Protein AF-A0A7Z9S3E2-F1 (afdb_monomer_lite)

pLDDT: mean 85.02, std 7.81, range [50.34, 93.06]

Fol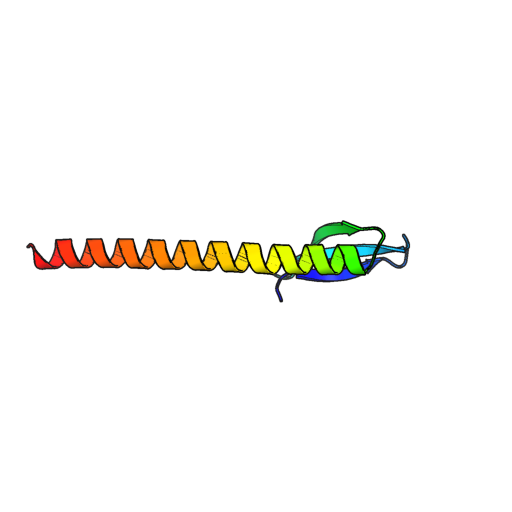dseek 3Di:
DQWDWDQDPVPCWIFIFGNVPVRDGPDIGNDPVVSVVVSVVVVVVVVVVVVVVVVVVVVVVVVVVVVVVVD

Structure (mmCIF, N/CA/C/O backbone):
data_AF-A0A7Z9S3E2-F1
#
_entry.id   AF-A0A7Z9S3E2-F1
#
loop_
_atom_site.group_PDB
_atom_site.id
_atom_site.type_symbol
_atom_site.label_atom_id
_atom_site.label_alt_id
_atom_site.label_comp_id
_atom_site.label_asym_id
_atom_site.label_entity_id
_atom_site.label_seq_id
_atom_site.pdbx_PDB_ins_code
_atom_site.Cartn_x
_atom_site.Cartn_y
_atom_site.Cartn_z
_atom_site.occupancy
_atom_site.B_iso_or_equiv
_atom_site.auth_seq_id
_atom_site.auth_comp_id
_atom_site.auth_asym_id
_atom_site.auth_atom_id
_atom_site.pdbx_PDB_model_num
ATOM 1 N N . MET A 1 1 ? 1.614 -9.893 6.101 1.00 69.31 1 MET A N 1
ATOM 2 C CA . MET A 1 1 ? 1.845 -8.522 5.626 1.00 69.31 1 MET A CA 1
ATOM 3 C C . MET A 1 1 ? 0.751 -8.222 4.640 1.00 69.31 1 MET A C 1
ATOM 5 O O . MET A 1 1 ? 0.633 -8.940 3.653 1.00 69.31 1 MET A O 1
ATOM 9 N N . ARG A 1 2 ? -0.098 -7.265 4.998 1.00 82.56 2 ARG A N 1
ATOM 10 C CA . ARG A 1 2 ? -1.232 -6.800 4.209 1.00 82.56 2 ARG A CA 1
ATOM 11 C C . ARG A 1 2 ? -0.757 -5.939 3.041 1.00 82.56 2 ARG A C 1
ATOM 13 O O . ARG A 1 2 ? -1.261 -6.101 1.934 1.00 82.56 2 ARG A O 1
ATOM 20 N N . PHE A 1 3 ? 0.264 -5.114 3.254 1.00 88.50 3 PHE A N 1
ATOM 21 C CA . PHE A 1 3 ? 0.834 -4.263 2.209 1.00 88.50 3 PHE A CA 1
ATOM 22 C C . PHE A 1 3 ? 2.112 -4.867 1.616 1.00 88.50 3 PHE A C 1
ATOM 24 O O . PHE A 1 3 ? 3.070 -5.140 2.339 1.00 88.50 3 PHE A O 1
ATOM 31 N N . ASN A 1 4 ? 2.143 -5.044 0.293 1.00 89.56 4 ASN A N 1
ATOM 32 C CA . ASN A 1 4 ? 3.294 -5.564 -0.449 1.00 89.56 4 ASN A CA 1
ATOM 33 C C . ASN A 1 4 ? 3.837 -4.539 -1.441 1.00 89.56 4 ASN A C 1
ATOM 35 O O . ASN A 1 4 ? 3.084 -3.755 -2.010 1.00 89.56 4 ASN A O 1
ATOM 39 N N . THR A 1 5 ? 5.142 -4.587 -1.699 1.00 90.31 5 THR A N 1
ATOM 40 C CA . THR A 1 5 ? 5.786 -3.759 -2.721 1.00 90.31 5 THR A CA 1
ATOM 41 C C . THR A 1 5 ? 6.055 -4.551 -3.992 1.00 90.31 5 THR A C 1
ATOM 43 O O . THR A 1 5 ? 6.606 -5.650 -3.953 1.00 90.31 5 THR A O 1
ATOM 46 N N . ILE A 1 6 ? 5.673 -3.992 -5.139 1.00 90.62 6 ILE A N 1
ATOM 47 C CA . ILE A 1 6 ? 5.845 -4.612 -6.455 1.00 90.62 6 ILE A CA 1
ATOM 48 C C . ILE A 1 6 ? 6.482 -3.596 -7.397 1.00 90.62 6 ILE A C 1
ATOM 50 O O . ILE A 1 6 ? 6.056 -2.448 -7.463 1.00 90.62 6 ILE A O 1
ATOM 54 N N . MET A 1 7 ? 7.500 -4.006 -8.149 1.00 88.56 7 MET A N 1
ATOM 55 C CA . MET A 1 7 ? 8.083 -3.164 -9.190 1.00 88.56 7 MET A CA 1
ATOM 56 C C . MET A 1 7 ? 7.245 -3.261 -10.469 1.00 88.56 7 MET A C 1
ATOM 58 O O . MET A 1 7 ? 7.024 -4.348 -11.000 1.00 88.56 7 MET A O 1
ATOM 62 N N . CYS A 1 8 ? 6.791 -2.117 -10.970 1.00 87.50 8 CYS A N 1
ATOM 63 C CA . CYS A 1 8 ? 6.168 -1.995 -12.277 1.00 87.50 8 CYS A CA 1
ATOM 64 C C . CYS A 1 8 ? 7.265 -1.872 -13.341 1.00 87.50 8 CYS A C 1
ATOM 66 O O . CYS A 1 8 ? 7.919 -0.832 -13.454 1.00 87.50 8 CYS A O 1
ATOM 68 N N . ASN A 1 9 ? 7.474 -2.942 -14.111 1.00 79.81 9 ASN A N 1
ATOM 69 C CA . ASN A 1 9 ? 8.540 -3.012 -15.115 1.00 79.81 9 ASN A CA 1
ATOM 70 C C . ASN A 1 9 ? 8.370 -1.991 -16.251 1.00 79.81 9 ASN A C 1
ATOM 72 O O . ASN A 1 9 ? 9.368 -1.542 -16.807 1.00 79.81 9 ASN A O 1
ATOM 76 N N . ASP A 1 10 ? 7.135 -1.589 -16.555 1.00 79.12 10 ASP A N 1
ATOM 77 C CA . ASP A 1 10 ? 6.842 -0.687 -17.674 1.00 79.12 10 ASP A CA 1
ATOM 78 C C . ASP A 1 10 ? 7.182 0.779 -17.363 1.00 79.12 10 ASP A C 1
ATOM 80 O O . ASP A 1 10 ? 7.504 1.552 -18.263 1.00 79.12 10 ASP A O 1
ATOM 84 N N . SER A 1 11 ? 7.133 1.175 -16.087 1.00 78.38 11 SER A N 1
ATOM 85 C CA . SER A 1 1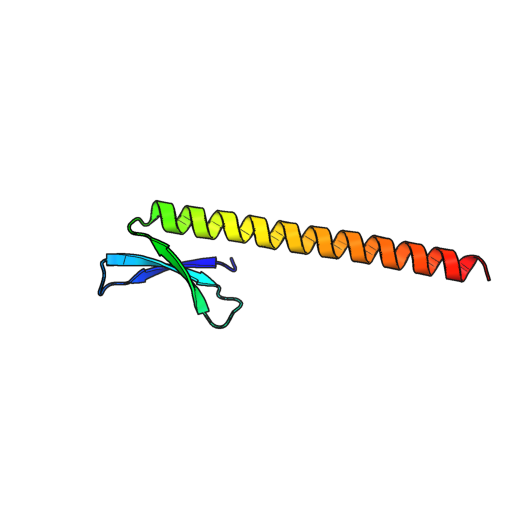1 ? 7.362 2.559 -15.645 1.00 78.38 11 SER A CA 1
ATOM 86 C C . SER A 1 11 ? 8.580 2.734 -14.735 1.00 78.38 11 SER A C 1
ATOM 88 O O . SER A 1 11 ? 8.885 3.858 -14.338 1.00 78.38 11 SER A O 1
ATOM 90 N N . GLY A 1 12 ? 9.249 1.643 -14.342 1.00 82.81 12 GLY A N 1
ATOM 91 C CA . GLY A 1 12 ? 10.328 1.657 -13.345 1.00 82.81 12 GLY A CA 1
ATOM 92 C C . GLY A 1 12 ? 9.879 2.117 -11.951 1.00 82.81 12 GLY A C 1
ATOM 93 O O . GLY A 1 12 ? 10.713 2.439 -11.105 1.00 82.81 12 GLY A O 1
ATOM 94 N N . SER A 1 13 ? 8.567 2.188 -11.713 1.00 88.88 13 SER A N 1
ATOM 95 C CA . SER A 1 13 ? 7.984 2.644 -10.450 1.00 88.88 13 SER A CA 1
ATOM 96 C C . SER A 1 13 ? 7.739 1.472 -9.502 1.00 88.88 13 SER A C 1
ATOM 98 O O . SER A 1 13 ? 7.511 0.344 -9.925 1.00 88.88 13 SER A O 1
ATOM 100 N N . TRP A 1 14 ? 7.744 1.747 -8.206 1.00 93.06 14 TRP A N 1
ATOM 101 C CA . TRP A 1 14 ? 7.435 0.812 -7.135 1.00 93.06 14 TRP A CA 1
ATOM 102 C C . TRP A 1 14 ? 6.023 1.061 -6.616 1.00 93.06 14 TRP A C 1
ATOM 104 O O . TRP A 1 14 ? 5.704 2.143 -6.130 1.00 93.06 14 TRP A O 1
ATOM 114 N N . LEU A 1 15 ? 5.178 0.049 -6.726 1.00 91.69 15 LEU A N 1
ATOM 115 C CA . LEU A 1 15 ? 3.788 0.055 -6.303 1.00 91.69 15 LEU A CA 1
ATOM 116 C C . LEU A 1 15 ? 3.679 -0.552 -4.907 1.00 91.69 15 LEU A C 1
ATOM 118 O O . LEU A 1 15 ? 4.338 -1.547 -4.616 1.00 91.69 15 LEU A O 1
ATOM 122 N N . VAL A 1 16 ? 2.831 0.028 -4.067 1.00 91.56 16 VAL A N 1
ATOM 123 C CA . VAL A 1 16 ? 2.385 -0.563 -2.804 1.00 91.56 16 VAL A CA 1
ATOM 124 C C . VAL A 1 16 ? 0.978 -1.089 -3.026 1.00 91.56 16 VAL A C 1
ATOM 126 O O . VAL A 1 16 ? 0.103 -0.347 -3.469 1.00 91.56 16 VAL A O 1
ATOM 129 N N . VAL A 1 17 ? 0.777 -2.365 -2.730 1.00 92.12 17 VAL A N 1
ATOM 130 C CA . VAL A 1 17 ? -0.449 -3.105 -3.016 1.00 92.12 17 VAL A CA 1
ATOM 131 C C . VAL A 1 17 ? -1.059 -3.598 -1.711 1.00 92.12 17 VAL A C 1
ATOM 133 O O . VAL A 1 17 ? -0.359 -4.244 -0.928 1.00 92.12 17 VAL A O 1
ATOM 136 N N . ASP A 1 18 ? -2.341 -3.312 -1.484 1.00 90.44 18 ASP A N 1
ATOM 137 C CA . ASP A 1 18 ? -3.110 -3.898 -0.383 1.00 90.44 18 ASP A CA 1
ATOM 138 C C . ASP A 1 18 ? -3.640 -5.274 -0.807 1.00 90.44 18 ASP A C 1
ATOM 140 O O . ASP A 1 18 ? -4.548 -5.404 -1.625 1.00 90.44 18 ASP A O 1
ATOM 144 N N . THR A 1 19 ? -3.054 -6.325 -0.244 1.00 87.00 19 THR A N 1
ATOM 145 C CA . THR A 1 19 ? -3.444 -7.716 -0.519 1.00 87.00 19 THR A CA 1
ATOM 146 C C . THR A 1 19 ? -4.753 -8.128 0.149 1.00 87.00 19 THR A C 1
ATOM 148 O O . THR A 1 19 ? -5.315 -9.159 -0.217 1.00 87.00 19 THR A O 1
ATOM 151 N N . ALA A 1 20 ? -5.258 -7.353 1.112 1.00 84.38 20 ALA A N 1
ATOM 152 C CA . ALA A 1 20 ? -6.563 -7.600 1.716 1.00 84.38 20 ALA A CA 1
ATOM 153 C C . ALA A 1 20 ? -7.712 -7.013 0.884 1.00 84.38 20 ALA A C 1
ATOM 155 O O . ALA A 1 20 ? -8.829 -7.520 0.977 1.00 84.38 20 ALA A O 1
ATOM 156 N N . ASP A 1 21 ? -7.441 -5.998 0.057 1.00 82.81 21 ASP A N 1
ATOM 157 C CA . ASP A 1 21 ? -8.449 -5.306 -0.753 1.00 82.81 21 ASP A CA 1
ATOM 158 C C . ASP A 1 21 ? -8.229 -5.534 -2.253 1.00 82.81 21 ASP A C 1
ATOM 160 O O . ASP A 1 21 ? -7.830 -4.649 -3.004 1.00 82.81 21 ASP A O 1
ATOM 164 N N . ASN A 1 22 ? -8.417 -6.784 -2.693 1.00 85.50 22 ASN A N 1
ATOM 165 C CA . ASN A 1 22 ? -8.368 -7.174 -4.109 1.00 85.50 22 ASN A CA 1
ATOM 166 C C . ASN A 1 22 ? -7.094 -6.719 -4.860 1.00 85.50 22 ASN A C 1
ATOM 168 O O . ASN A 1 22 ? -7.130 -6.432 -6.058 1.00 85.50 22 ASN A O 1
ATOM 172 N N . ASN A 1 23 ? -5.958 -6.664 -4.160 1.00 85.62 23 ASN A N 1
ATOM 173 C CA . ASN A 1 23 ? -4.692 -6.160 -4.687 1.00 85.62 23 ASN A CA 1
ATOM 174 C C . ASN A 1 23 ? -4.789 -4.716 -5.222 1.00 85.62 23 ASN A C 1
ATOM 176 O O . ASN A 1 23 ? -4.184 -4.387 -6.247 1.00 85.62 23 ASN A O 1
ATOM 180 N N . GLU A 1 24 ? -5.529 -3.846 -4.534 1.00 89.69 24 GLU A N 1
ATOM 181 C CA . GLU A 1 24 ? -5.597 -2.428 -4.871 1.00 89.69 24 GLU A CA 1
ATOM 182 C C . GLU A 1 24 ? -4.223 -1.753 -4.723 1.00 89.69 24 GLU A C 1
ATOM 184 O O . GLU A 1 24 ? -3.466 -2.004 -3.782 1.00 89.69 24 GLU A O 1
ATOM 189 N N . ILE A 1 25 ? -3.892 -0.867 -5.667 1.00 90.00 25 ILE A N 1
ATOM 190 C CA . ILE A 1 25 ? -2.676 -0.053 -5.614 1.00 90.00 25 ILE A CA 1
ATOM 191 C C . ILE A 1 25 ? -2.943 1.146 -4.713 1.00 90.00 25 ILE A C 1
ATOM 193 O O . ILE A 1 25 ? -3.622 2.096 -5.095 1.00 90.00 25 ILE A O 1
ATOM 197 N N . VAL A 1 26 ? -2.340 1.128 -3.534 1.00 89.25 26 VAL A N 1
ATOM 198 C CA . VAL A 1 26 ? -2.540 2.159 -2.517 1.00 89.25 26 VAL A CA 1
ATOM 199 C C . VAL A 1 26 ? -1.396 3.179 -2.473 1.00 89.25 26 VAL A C 1
ATOM 201 O O . VAL A 1 26 ? -1.513 4.211 -1.808 1.00 89.25 26 VAL A O 1
ATOM 204 N N . GLY A 1 27 ? -0.292 2.924 -3.185 1.00 88.62 27 GLY A N 1
ATOM 205 C CA . GLY A 1 27 ? 0.847 3.838 -3.291 1.00 88.62 27 GLY A CA 1
ATOM 206 C C . GLY A 1 27 ? 1.684 3.607 -4.549 1.00 88.62 27 GLY A C 1
ATOM 207 O O . GLY A 1 27 ? 1.843 2.476 -5.000 1.00 88.62 27 GLY A O 1
ATOM 208 N N . VAL A 1 28 ? 2.239 4.684 -5.107 1.00 91.94 28 VAL A N 1
ATOM 209 C CA . VAL A 1 28 ? 3.147 4.651 -6.264 1.00 91.94 28 VAL A CA 1
ATOM 210 C C . VAL A 1 28 ? 4.358 5.513 -5.945 1.00 91.94 28 VAL A C 1
ATOM 212 O O . VAL A 1 28 ? 4.225 6.699 -5.654 1.00 91.94 28 VAL A O 1
ATOM 215 N N . HIS A 1 29 ? 5.542 4.917 -6.010 1.00 91.38 29 HIS A N 1
ATOM 216 C CA . HIS A 1 29 ? 6.800 5.543 -5.617 1.00 91.38 29 HIS A CA 1
ATOM 217 C C . HIS A 1 29 ? 7.864 5.327 -6.684 1.00 91.38 29 HIS A C 1
ATOM 219 O O . HIS A 1 29 ? 7.844 4.353 -7.424 1.00 91.38 29 HIS A O 1
ATOM 225 N N . THR A 1 30 ? 8.851 6.211 -6.747 1.00 88.75 30 THR A N 1
ATOM 226 C CA . THR A 1 30 ? 9.991 6.074 -7.671 1.00 88.75 30 THR A CA 1
ATOM 227 C C . THR A 1 30 ? 11.134 5.242 -7.087 1.00 88.75 30 THR A C 1
ATOM 229 O O . THR A 1 30 ? 12.048 4.852 -7.806 1.00 88.75 30 THR A O 1
ATOM 232 N N . SER A 1 31 ? 11.098 4.956 -5.783 1.00 88.12 31 SER A N 1
ATOM 233 C CA . SER A 1 31 ? 12.150 4.242 -5.057 1.00 88.12 31 SER A CA 1
ATOM 234 C C . SER A 1 31 ? 11.591 3.044 -4.299 1.00 88.12 31 SER A C 1
ATOM 236 O O . SER A 1 31 ? 10.575 3.157 -3.608 1.00 88.12 31 SER A O 1
ATOM 238 N N . ALA A 1 32 ? 12.319 1.927 -4.365 1.00 87.44 32 ALA A N 1
ATOM 239 C CA . ALA A 1 32 ? 12.020 0.698 -3.633 1.00 87.44 32 ALA A CA 1
ATOM 240 C C . ALA A 1 32 ? 11.942 0.941 -2.125 1.00 87.44 32 ALA A C 1
ATOM 242 O O . ALA A 1 32 ? 11.035 0.460 -1.451 1.00 87.44 32 ALA A O 1
ATOM 243 N N . THR A 1 33 ? 12.880 1.731 -1.598 1.00 87.69 33 THR A N 1
ATOM 244 C CA . THR A 1 33 ? 12.971 2.024 -0.167 1.00 87.69 33 THR A CA 1
ATOM 245 C C . THR A 1 33 ? 11.782 2.850 0.308 1.00 87.69 33 THR A C 1
ATOM 247 O O . THR A 1 33 ? 11.254 2.594 1.386 1.00 87.69 33 THR A O 1
ATOM 250 N N . LEU A 1 34 ? 11.330 3.818 -0.500 1.00 89.62 34 LEU A N 1
ATOM 251 C CA . LEU A 1 34 ? 10.151 4.625 -0.172 1.00 89.62 34 LEU A CA 1
ATOM 252 C C . LEU A 1 34 ? 8.878 3.781 -0.196 1.00 89.62 34 LEU A C 1
ATOM 254 O O . LEU A 1 34 ? 8.098 3.853 0.748 1.00 89.62 34 LEU A O 1
ATOM 258 N N . ALA A 1 35 ? 8.715 2.927 -1.210 1.00 90.56 35 ALA A N 1
ATOM 259 C CA . ALA A 1 35 ? 7.590 2.001 -1.268 1.00 90.56 35 ALA A CA 1
ATOM 260 C C . ALA A 1 35 ? 7.582 1.038 -0.072 1.00 90.56 35 ALA A C 1
ATOM 262 O O . ALA A 1 35 ? 6.534 0.801 0.522 1.00 90.56 35 ALA A O 1
ATOM 263 N N . ALA A 1 36 ? 8.747 0.515 0.322 1.00 90.00 36 ALA A N 1
ATOM 264 C CA . ALA A 1 36 ? 8.858 -0.390 1.463 1.00 90.00 36 ALA A CA 1
ATOM 265 C C . ALA A 1 36 ? 8.527 0.312 2.790 1.00 90.00 36 ALA A C 1
ATOM 267 O O . ALA A 1 36 ? 7.841 -0.262 3.633 1.00 90.00 36 ALA A O 1
ATOM 268 N N . LEU A 1 37 ? 8.970 1.560 2.970 1.00 92.31 37 LEU A N 1
ATOM 269 C CA . LEU A 1 37 ? 8.628 2.365 4.145 1.00 92.31 37 LEU A CA 1
ATOM 270 C C . LEU A 1 37 ? 7.139 2.718 4.196 1.00 92.31 37 LEU A C 1
ATOM 272 O O . LEU A 1 37 ? 6.556 2.694 5.277 1.00 92.31 37 LEU A O 1
ATOM 276 N N . ASP A 1 38 ? 6.530 3.034 3.053 1.00 90.88 38 ASP A N 1
ATOM 277 C CA . ASP A 1 38 ? 5.092 3.303 2.950 1.00 90.88 38 ASP A CA 1
ATOM 278 C C . ASP A 1 38 ? 4.273 2.053 3.305 1.00 90.88 38 ASP A C 1
ATOM 280 O O . ASP A 1 38 ? 3.413 2.111 4.181 1.00 90.88 38 ASP A O 1
ATOM 284 N N . ALA A 1 39 ? 4.615 0.896 2.726 1.00 90.50 39 ALA A N 1
ATOM 285 C CA . ALA A 1 39 ? 3.995 -0.384 3.070 1.00 90.50 39 ALA A CA 1
ATOM 286 C C . ALA A 1 39 ? 4.132 -0.703 4.570 1.00 90.50 39 ALA A C 1
ATOM 288 O O . ALA A 1 39 ? 3.157 -1.065 5.225 1.00 90.50 39 ALA A O 1
ATOM 289 N N . TYR A 1 40 ? 5.326 -0.505 5.139 1.00 90.06 40 TYR A N 1
ATOM 290 C CA . TYR A 1 40 ? 5.583 -0.762 6.555 1.00 90.06 40 TYR A CA 1
ATOM 291 C C . TYR A 1 40 ? 4.802 0.170 7.491 1.00 90.06 40 TYR A C 1
ATOM 293 O O . TYR A 1 40 ? 4.300 -0.276 8.522 1.00 90.06 40 TYR A O 1
ATOM 301 N N . LYS A 1 41 ? 4.682 1.460 7.153 1.00 89.81 41 LYS A N 1
ATOM 302 C CA . LYS A 1 41 ? 3.868 2.400 7.937 1.00 89.81 41 LYS A CA 1
ATOM 303 C C . LYS A 1 41 ? 2.394 2.016 7.916 1.00 89.81 41 LYS A C 1
ATOM 305 O O . LYS A 1 4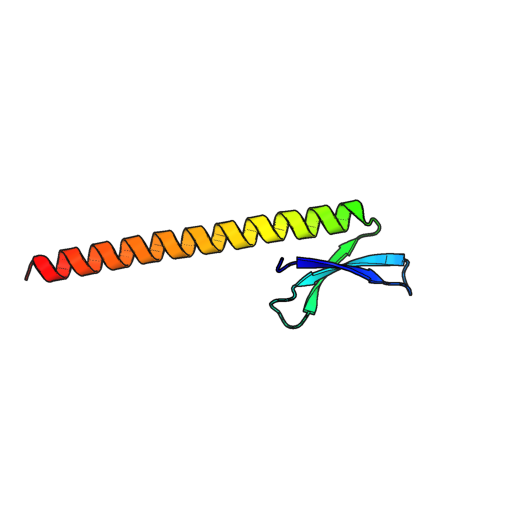1 ? 1.785 1.942 8.973 1.00 89.81 41 LYS A O 1
ATOM 310 N N . ARG A 1 42 ? 1.852 1.682 6.745 1.00 87.94 42 ARG A N 1
ATOM 311 C CA . ARG A 1 42 ? 0.445 1.277 6.617 1.00 87.94 42 ARG A CA 1
ATOM 312 C C . ARG A 1 42 ? 0.134 -0.023 7.348 1.00 87.94 42 ARG A C 1
ATOM 314 O O . ARG A 1 42 ? -0.947 -0.162 7.910 1.00 87.94 42 ARG A O 1
ATOM 321 N N . GLU A 1 43 ? 1.083 -0.957 7.392 1.00 87.50 43 GLU A N 1
ATOM 322 C CA . GLU A 1 43 ? 0.946 -2.164 8.211 1.00 87.50 43 GLU A CA 1
ATOM 323 C C . GLU A 1 43 ? 0.831 -1.813 9.705 1.00 87.50 43 GLU A C 1
ATOM 325 O O . GLU A 1 43 ? -0.003 -2.379 10.413 1.00 87.50 43 GLU A O 1
ATOM 330 N N . GLN A 1 44 ? 1.628 -0.849 10.187 1.00 86.50 44 GLN A N 1
ATOM 331 C CA . GLN A 1 44 ? 1.529 -0.368 11.569 1.00 86.50 44 GLN A CA 1
ATOM 332 C C . GLN A 1 44 ? 0.210 0.355 11.841 1.00 86.50 44 GLN A C 1
ATOM 334 O O . GLN A 1 44 ? -0.405 0.096 12.874 1.00 86.50 44 GLN A O 1
ATOM 339 N N . ASP A 1 45 ? -0.237 1.209 10.922 1.00 84.69 45 ASP A N 1
ATOM 340 C CA . ASP A 1 45 ? -1.500 1.937 11.063 1.00 84.69 45 ASP A CA 1
ATOM 341 C C . ASP A 1 45 ? -2.688 0.959 11.108 1.00 84.69 45 ASP A C 1
ATOM 343 O O . ASP A 1 45 ? -3.533 1.052 11.995 1.00 84.69 45 ASP A O 1
ATOM 347 N N . SER A 1 46 ? -2.705 -0.061 10.238 1.00 81.94 46 SER A N 1
ATOM 348 C CA . SER A 1 46 ? -3.736 -1.112 10.263 1.00 81.94 46 SER A CA 1
ATOM 349 C C . SER A 1 46 ? -3.735 -1.889 11.584 1.00 81.94 46 SER A C 1
ATOM 351 O O . SER A 1 46 ? -4.796 -2.163 12.137 1.00 81.94 46 SER A O 1
ATOM 353 N N . CYS A 1 47 ? -2.557 -2.233 12.110 1.00 77.62 47 CYS A N 1
A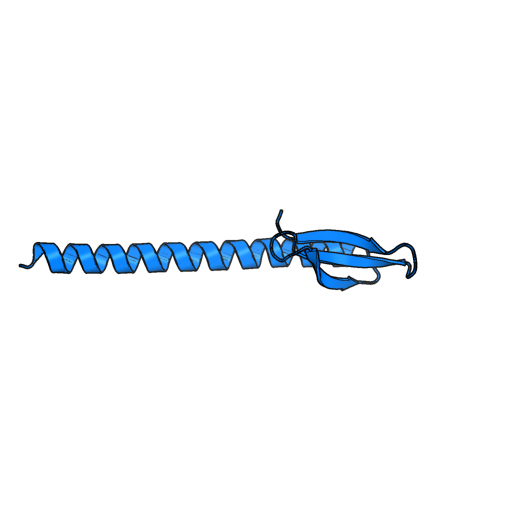TOM 354 C CA . CYS A 1 47 ? -2.433 -2.927 13.394 1.00 77.62 47 CYS A CA 1
ATOM 355 C C . CYS A 1 47 ? -2.929 -2.060 14.567 1.00 77.62 47 CYS A C 1
ATOM 357 O O . CYS A 1 47 ? -3.548 -2.564 15.508 1.00 77.62 47 CYS A O 1
ATOM 359 N N . HIS A 1 48 ? -2.684 -0.748 14.507 1.00 76.25 48 HIS A N 1
ATOM 360 C CA . HIS A 1 48 ? -3.142 0.194 15.522 1.00 76.25 48 HIS A CA 1
ATOM 361 C C . HIS A 1 48 ? -4.673 0.311 15.549 1.00 76.25 48 HIS A C 1
ATOM 363 O O . HIS A 1 48 ? -5.272 0.217 16.622 1.00 76.25 48 HIS A O 1
ATOM 369 N N . GLU A 1 49 ? -5.310 0.438 14.385 1.00 76.81 49 GLU A N 1
ATOM 370 C CA . GLU A 1 49 ? -6.774 0.497 14.268 1.00 76.81 49 GLU A CA 1
ATOM 371 C C . GLU A 1 49 ? -7.456 -0.796 14.746 1.00 76.81 49 GLU A C 1
ATOM 373 O O . GLU A 1 49 ? -8.465 -0.757 15.464 1.00 76.81 49 GLU A O 1
ATOM 378 N N . ASP A 1 50 ? -6.876 -1.958 14.433 1.00 79.44 50 ASP A N 1
ATOM 379 C CA . ASP A 1 50 ? -7.376 -3.249 14.917 1.00 79.44 50 ASP A CA 1
ATOM 380 C C . ASP A 1 50 ? -7.322 -3.337 16.450 1.00 79.44 50 ASP A C 1
ATOM 382 O O . ASP A 1 50 ? -8.281 -3.788 17.093 1.00 79.44 50 ASP A O 1
ATOM 386 N N . LEU A 1 51 ? -6.232 -2.854 17.056 1.00 81.25 51 LEU A N 1
ATOM 387 C CA . LEU A 1 51 ? -6.080 -2.804 18.508 1.00 81.25 51 LEU A CA 1
ATOM 388 C C . LEU A 1 51 ? -7.118 -1.876 19.152 1.00 81.25 51 LEU A C 1
ATOM 390 O O . LEU A 1 51 ? -7.770 -2.275 20.120 1.00 81.25 51 LEU A O 1
ATOM 394 N N . LEU A 1 52 ? -7.315 -0.671 18.609 1.00 84.56 52 LEU A N 1
ATOM 395 C CA . LEU A 1 52 ? -8.325 0.273 19.100 1.00 84.56 52 LEU A CA 1
ATOM 396 C C . LEU A 1 52 ? -9.730 -0.341 19.046 1.00 84.56 52 LEU A C 1
ATOM 398 O O . LEU A 1 52 ? -10.481 -0.290 20.025 1.00 84.56 52 LEU A O 1
ATOM 402 N N . THR A 1 53 ? -10.054 -1.007 17.940 1.00 83.75 53 THR A N 1
ATOM 403 C CA . THR A 1 53 ? -11.337 -1.691 17.747 1.00 83.75 53 THR A CA 1
ATOM 404 C C . THR A 1 53 ? -11.535 -2.838 18.745 1.00 83.75 53 THR A C 1
ATOM 406 O O . THR A 1 53 ? -12.653 -3.092 19.207 1.00 83.75 53 THR A O 1
ATOM 409 N N . LEU A 1 54 ? -10.471 -3.563 19.100 1.00 86.31 54 LEU A N 1
ATOM 410 C CA . LEU A 1 54 ? -10.519 -4.607 20.128 1.00 86.31 54 LEU A CA 1
ATOM 411 C C . LEU A 1 54 ? -10.727 -4.025 21.530 1.00 86.31 54 LEU A C 1
ATOM 41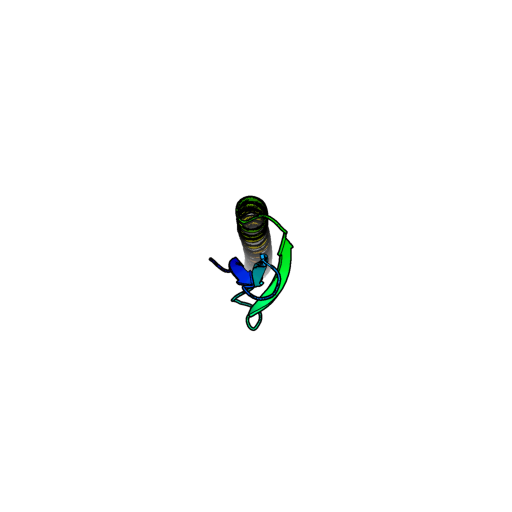3 O O . LEU A 1 54 ? -11.564 -4.535 22.277 1.00 86.31 54 LEU A O 1
ATOM 417 N N . MET A 1 55 ? -10.025 -2.944 21.877 1.00 88.06 55 MET A N 1
ATOM 418 C CA . MET A 1 55 ? -10.186 -2.282 23.176 1.00 88.06 55 MET A CA 1
ATOM 419 C C . MET A 1 55 ? -11.594 -1.706 23.353 1.00 88.06 55 MET A C 1
ATOM 421 O O . MET A 1 55 ? -12.185 -1.838 24.428 1.00 88.06 55 MET A O 1
ATOM 425 N N . GLN A 1 56 ? -12.169 -1.129 22.295 1.00 90.31 56 GLN A N 1
ATOM 426 C CA . GLN A 1 56 ? -13.545 -0.639 22.323 1.00 90.31 56 GLN A CA 1
ATOM 427 C C . GLN A 1 56 ? -14.540 -1.786 22.550 1.00 90.31 56 GLN A C 1
ATOM 429 O O . GLN A 1 56 ? -15.370 -1.709 23.455 1.00 90.31 56 GLN A O 1
ATOM 434 N N . ARG A 1 57 ? -14.391 -2.904 21.826 1.00 87.81 57 ARG A N 1
ATOM 435 C CA . ARG A 1 57 ? -15.223 -4.102 22.037 1.00 87.81 57 ARG A CA 1
ATOM 436 C C . ARG A 1 57 ? -15.104 -4.660 23.455 1.00 87.81 57 ARG A C 1
ATOM 438 O O . ARG A 1 57 ? -16.107 -5.067 24.037 1.00 87.81 57 ARG A O 1
ATOM 445 N N . GLN A 1 58 ? -13.904 -4.666 24.035 1.00 90.94 58 GLN A N 1
ATOM 446 C CA . GLN A 1 58 ? -13.709 -5.092 25.423 1.00 90.94 58 GLN A CA 1
ATOM 447 C C . GLN A 1 58 ? -14.462 -4.180 26.403 1.00 90.94 58 GLN A C 1
ATOM 449 O O . GLN A 1 58 ? -15.073 -4.669 27.357 1.00 90.94 58 GLN A O 1
ATOM 454 N N . LYS A 1 59 ? -14.448 -2.864 26.162 1.00 89.94 59 LYS A N 1
ATOM 455 C CA . LYS A 1 59 ? -15.183 -1.890 26.974 1.00 89.94 59 LYS A CA 1
ATOM 456 C C . LYS A 1 59 ? -16.693 -2.118 26.890 1.00 89.94 59 LYS A C 1
ATOM 458 O O . LYS A 1 59 ? -17.339 -2.172 27.932 1.00 89.94 59 LYS A O 1
ATOM 463 N N . ASP A 1 60 ? -17.225 -2.328 25.690 1.00 89.50 60 ASP A N 1
ATOM 464 C CA . ASP A 1 60 ? -18.659 -2.561 25.470 1.00 89.50 60 ASP A CA 1
ATOM 465 C C . ASP A 1 60 ? -19.141 -3.885 26.088 1.00 89.50 60 ASP A C 1
ATOM 467 O O . ASP A 1 60 ? -20.230 -3.971 26.653 1.00 89.50 60 ASP A O 1
ATOM 471 N N . LEU A 1 61 ? -18.311 -4.931 26.058 1.00 89.00 61 LEU A N 1
ATOM 472 C CA . LEU A 1 61 ? -18.616 -6.186 26.753 1.00 89.00 61 LEU A CA 1
ATOM 473 C C . LEU A 1 61 ? -18.614 -6.018 28.277 1.00 89.00 61 LEU A C 1
ATOM 475 O O . LEU A 1 61 ? -19.468 -6.583 28.963 1.00 89.00 61 LEU A O 1
ATOM 479 N N . SER A 1 62 ? -17.677 -5.233 28.812 1.00 89.94 62 SER A N 1
ATOM 480 C CA . SER A 1 62 ? -17.603 -4.942 30.246 1.00 89.94 62 SER A CA 1
ATOM 481 C C . SER A 1 62 ? -18.845 -4.191 30.736 1.00 89.94 62 SER A C 1
ATOM 483 O O . SER A 1 62 ? -19.433 -4.567 31.752 1.00 89.94 62 SER A O 1
ATOM 485 N N . THR A 1 63 ? -19.306 -3.183 29.989 1.00 86.81 63 THR A N 1
ATOM 486 C CA . THR A 1 63 ? -20.522 -2.431 30.337 1.00 86.81 63 THR A CA 1
ATOM 487 C C . THR A 1 63 ? -21.775 -3.307 30.267 1.00 86.81 63 THR A C 1
ATOM 489 O O . THR A 1 63 ? -22.607 -3.251 31.174 1.00 86.81 63 THR A O 1
ATOM 492 N N . LEU A 1 64 ? -21.894 -4.179 29.259 1.00 85.94 64 LEU A N 1
ATOM 493 C CA . LEU A 1 64 ? -22.997 -5.144 29.158 1.00 85.94 64 LEU A CA 1
ATOM 494 C C . LEU A 1 64 ? -23.042 -6.115 30.347 1.00 85.94 64 LEU A C 1
ATOM 496 O O . LEU A 1 64 ? -24.120 -6.395 30.875 1.00 85.94 64 LEU A O 1
ATOM 500 N N . LEU A 1 65 ? -21.886 -6.618 30.788 1.00 81.94 65 LEU A N 1
ATOM 501 C CA . LEU A 1 65 ? -21.805 -7.502 31.952 1.00 81.94 65 LEU A CA 1
ATOM 502 C C . LEU A 1 65 ? -22.232 -6.787 33.236 1.00 81.94 65 LEU A C 1
ATOM 504 O O . LEU A 1 65 ? -23.027 -7.347 33.988 1.00 81.94 65 LEU A O 1
ATOM 508 N N . GLN A 1 66 ? -21.779 -5.546 33.448 1.00 77.94 66 GLN A N 1
ATOM 509 C CA . GLN A 1 66 ? -22.162 -4.741 34.614 1.00 77.94 66 GLN A CA 1
ATOM 510 C C . GLN A 1 66 ? -23.676 -4.517 34.688 1.00 77.94 66 GLN A C 1
ATOM 512 O O . GLN A 1 66 ? -24.275 -4.724 35.745 1.00 77.94 66 GLN A O 1
ATOM 517 N N . HIS A 1 67 ? -24.306 -4.166 33.563 1.00 70.19 67 HIS A N 1
ATOM 518 C CA . HIS A 1 67 ? -25.759 -4.002 33.489 1.00 70.19 67 HIS A CA 1
ATOM 519 C C . HIS A 1 67 ? -26.526 -5.302 33.766 1.00 70.19 67 HIS A C 1
ATOM 521 O O . HIS A 1 67 ? -27.578 -5.256 34.398 1.00 70.19 67 HIS A O 1
ATOM 527 N N . LYS A 1 68 ? -26.008 -6.462 33.343 1.00 71.19 68 LYS A N 1
ATOM 528 C CA . LYS A 1 68 ? -26.656 -7.763 33.572 1.00 71.19 68 LYS A CA 1
ATOM 529 C C . LYS A 1 68 ? -26.580 -8.226 35.029 1.00 71.19 68 LYS A C 1
ATOM 531 O O . LYS A 1 68 ? -27.471 -8.931 35.479 1.00 71.19 68 LYS A O 1
ATOM 536 N N . THR A 1 69 ? -25.531 -7.853 35.757 1.00 66.69 69 THR A N 1
ATOM 537 C CA . THR A 1 69 ? -25.374 -8.171 37.189 1.00 66.69 69 THR A CA 1
ATOM 538 C C . THR A 1 69 ? -26.135 -7.237 38.133 1.00 66.69 69 THR A C 1
ATOM 540 O O . THR A 1 69 ? -26.204 -7.521 39.324 1.00 66.69 69 THR A O 1
ATOM 543 N N . ALA A 1 70 ? -26.675 -6.123 37.630 1.00 58.50 70 ALA A N 1
ATOM 544 C CA . ALA A 1 70 ? -27.426 -5.138 38.413 1.00 58.50 70 ALA A CA 1
ATOM 545 C C . ALA A 1 70 ? -28.959 -5.329 38.355 1.00 58.50 70 ALA A C 1
ATOM 547 O O . ALA A 1 70 ? -29.686 -4.519 38.931 1.00 58.50 70 ALA A O 1
ATOM 548 N N . ALA A 1 71 ? -29.433 -6.368 37.657 1.00 50.34 71 ALA A N 1
ATOM 549 C CA . ALA A 1 71 ? -30.833 -6.789 37.556 1.00 50.34 71 ALA A CA 1
ATOM 550 C C . ALA A 1 71 ? -31.026 -8.146 38.243 1.00 50.34 71 ALA A C 1
ATOM 552 O O . ALA A 1 71 ? -32.103 -8.339 38.848 1.00 50.34 71 ALA A O 1
#

Radius of gyration: 19.18 Å; chains: 1; bounding box: 44×15×56 Å

Sequence (71 aa):
MRFNTIM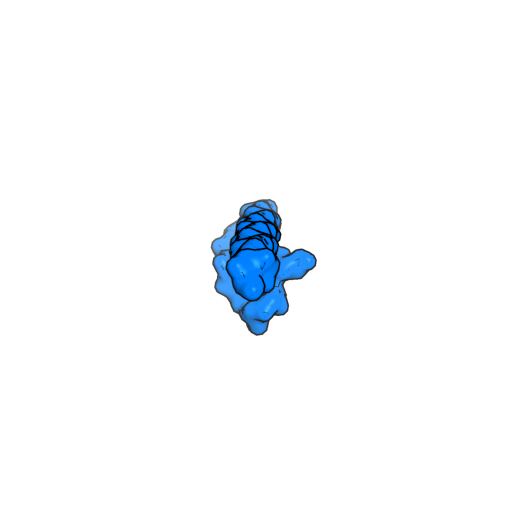CNDSGSWLVVDTADNNEIVGVHTSATLAALDAYKREQDSCHEDLLTLMQRQKDLSTLLQHKTAA

Secondary structure (DSSP, 8-state):
--EEEEEETTTTEEEEEETTTTTEEEEEESSHHHHHHHHHHHHHHHHHHHHHHHHHHHHHHHHHHHHHHT-